Protein AF-A0A967NA25-F1 (afdb_monomer_lite)

Structure (mmCIF, N/CA/C/O backbone):
data_AF-A0A967NA25-F1
#
_entry.id   AF-A0A967NA25-F1
#
loop_
_atom_site.group_PDB
_atom_site.id
_atom_site.type_symbol
_atom_site.label_atom_id
_atom_site.label_alt_id
_atom_site.label_comp_id
_atom_site.label_asym_id
_atom_site.label_entity_id
_atom_site.label_seq_id
_atom_site.pdbx_PDB_ins_code
_atom_site.Cartn_x
_atom_site.Cartn_y
_atom_site.Cartn_z
_atom_site.occupancy
_atom_site.B_iso_or_equiv
_atom_site.auth_seq_id
_atom_site.auth_comp_id
_atom_site.auth_asym_id
_atom_site.auth_atom_id
_atom_site.pdbx_PDB_model_num
ATOM 1 N N . PRO A 1 1 ? -3.833 4.257 -6.860 1.00 60.41 1 PRO A N 1
ATOM 2 C CA . PRO A 1 1 ? -5.089 4.598 -7.591 1.00 60.41 1 PRO A CA 1
ATOM 3 C C . PRO A 1 1 ? -5.381 6.110 -7.747 1.00 60.41 1 PRO A C 1
ATOM 5 O O . PRO A 1 1 ? -6.433 6.474 -8.263 1.00 60.41 1 PRO A O 1
ATOM 8 N N . PHE A 1 2 ? -4.463 6.991 -7.341 1.00 69.88 2 PHE A N 1
ATOM 9 C CA . PHE A 1 2 ? -4.673 8.444 -7.276 1.00 69.88 2 PHE A CA 1
ATOM 10 C C . PHE A 1 2 ? -3.790 9.204 -8.277 1.00 69.88 2 PHE A C 1
ATOM 12 O O . PHE A 1 2 ? -3.440 10.360 -8.064 1.00 69.88 2 PHE A O 1
ATOM 19 N N . SER A 1 3 ? -3.398 8.539 -9.365 1.00 64.00 3 SER A N 1
ATOM 20 C CA . SER A 1 3 ? -2.387 9.011 -10.320 1.00 64.00 3 SER A CA 1
ATOM 21 C C . SER A 1 3 ? -2.756 10.304 -11.057 1.00 64.00 3 SER A C 1
ATOM 23 O O . SER A 1 3 ? -1.883 10.922 -11.651 1.00 64.00 3 SER A O 1
ATOM 25 N N . ALA A 1 4 ? -4.028 10.715 -11.024 1.00 70.94 4 ALA A N 1
ATOM 26 C CA . ALA A 1 4 ? -4.520 11.957 -11.624 1.00 70.94 4 ALA A CA 1
ATOM 27 C C . ALA A 1 4 ? -4.644 13.129 -10.628 1.00 70.94 4 ALA A C 1
ATOM 29 O O . ALA A 1 4 ? -5.166 14.177 -10.997 1.00 70.94 4 ALA A O 1
ATOM 30 N N . LEU A 1 5 ? -4.221 12.952 -9.371 1.00 71.81 5 LEU A N 1
ATOM 31 C CA . LEU A 1 5 ? -4.315 13.972 -8.327 1.00 71.81 5 LEU A CA 1
ATOM 32 C C . LEU A 1 5 ? -2.949 14.567 -7.993 1.00 71.81 5 LEU A C 1
ATOM 34 O O . LEU A 1 5 ? -1.924 13.881 -8.028 1.00 71.81 5 LEU A O 1
ATOM 38 N N . ASP A 1 6 ? -2.965 15.836 -7.594 1.00 79.38 6 ASP A N 1
ATOM 39 C CA . ASP A 1 6 ? -1.791 16.546 -7.097 1.00 79.38 6 ASP A CA 1
ATOM 40 C C . ASP A 1 6 ? -1.201 15.816 -5.880 1.00 79.38 6 ASP A C 1
ATOM 42 O O . ASP A 1 6 ? -1.938 15.308 -5.026 1.00 79.38 6 ASP A O 1
ATOM 46 N N . ARG A 1 7 ? 0.136 15.788 -5.766 1.00 73.94 7 ARG A N 1
ATOM 47 C CA . ARG A 1 7 ? 0.850 15.014 -4.728 1.00 73.94 7 ARG A CA 1
ATOM 48 C C . ARG A 1 7 ? 0.310 15.216 -3.297 1.00 73.94 7 ARG A C 1
ATOM 50 O O . ARG A 1 7 ? 0.114 14.212 -2.614 1.00 73.94 7 ARG A O 1
ATOM 57 N N . PRO A 1 8 ? 0.007 16.447 -2.827 1.00 78.12 8 PRO A N 1
ATOM 58 C CA . PRO A 1 8 ? -0.518 16.639 -1.473 1.00 78.12 8 PRO A CA 1
ATOM 59 C C . PRO A 1 8 ? -1.903 16.010 -1.270 1.00 78.12 8 PRO A C 1
ATOM 61 O O . PRO A 1 8 ? -2.159 15.384 -0.242 1.00 78.12 8 PRO A O 1
ATOM 64 N N . LEU A 1 9 ? -2.788 16.142 -2.263 1.00 81.31 9 LEU A N 1
ATOM 65 C CA . LEU A 1 9 ? -4.154 15.619 -2.199 1.00 81.31 9 LEU A CA 1
ATOM 66 C C . LEU A 1 9 ? -4.167 14.088 -2.257 1.00 81.31 9 LEU A C 1
ATOM 68 O O . LEU A 1 9 ? -4.933 13.439 -1.544 1.00 81.31 9 LEU A O 1
ATOM 72 N N . ARG A 1 10 ? -3.269 13.506 -3.057 1.00 82.12 10 ARG A N 1
ATOM 73 C CA . ARG A 1 10 ? -3.051 12.060 -3.109 1.00 82.12 10 ARG A CA 1
ATOM 74 C C . ARG A 1 10 ? -2.672 11.487 -1.744 1.00 82.12 10 ARG A C 1
ATOM 76 O O . ARG A 1 10 ? -3.304 10.531 -1.302 1.00 82.12 10 ARG A O 1
ATOM 83 N N . ALA A 1 11 ? -1.697 12.088 -1.060 1.00 80.19 11 A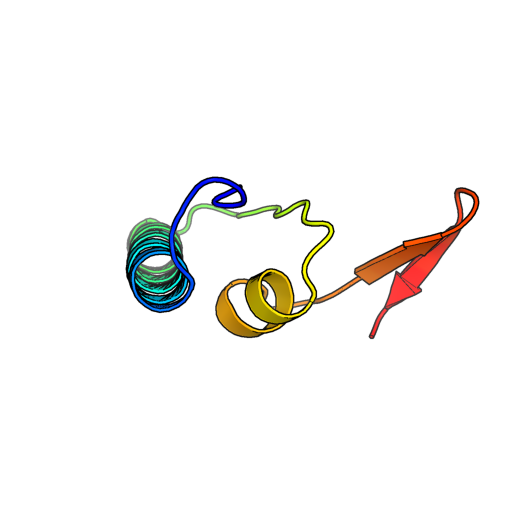LA A N 1
ATOM 84 C CA . ALA 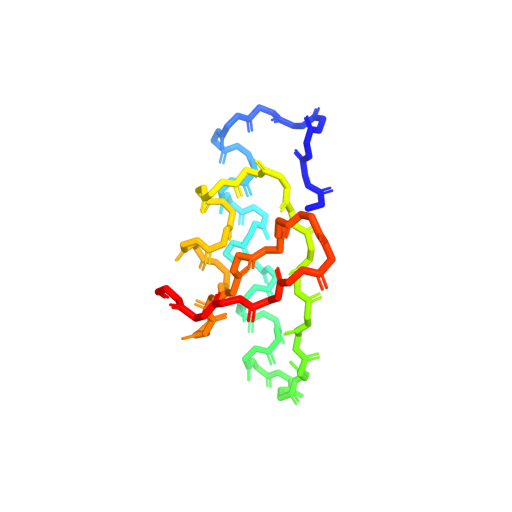A 1 11 ? -1.264 11.629 0.260 1.00 80.19 11 ALA A CA 1
ATOM 85 C C . ALA A 1 11 ? -2.390 11.705 1.307 1.00 80.19 11 ALA A C 1
ATOM 87 O O . ALA A 1 11 ? -2.520 10.816 2.150 1.00 80.19 11 ALA A O 1
ATOM 88 N N . GLN A 1 12 ? -3.233 12.740 1.239 1.00 85.44 12 GLN A N 1
ATOM 89 C CA . GLN A 1 12 ? -4.391 12.865 2.123 1.00 85.44 12 GLN A CA 1
ATOM 90 C C . GLN A 1 12 ? -5.411 11.742 1.888 1.00 85.44 12 GLN A C 1
ATOM 92 O O . GLN A 1 12 ? -5.821 11.081 2.840 1.00 85.44 12 GLN A O 1
ATOM 97 N N . LEU A 1 13 ? -5.799 11.497 0.634 1.00 86.62 13 LEU A N 1
ATOM 98 C CA . LEU A 1 13 ? -6.759 10.437 0.307 1.00 86.62 13 LEU A CA 1
ATOM 99 C C . LEU A 1 13 ? -6.221 9.046 0.628 1.00 86.62 13 LEU A C 1
ATOM 101 O O . LEU A 1 13 ? -6.975 8.191 1.088 1.00 86.62 13 LEU A O 1
ATOM 105 N N . ALA A 1 14 ? -4.923 8.828 0.420 1.00 84.31 14 ALA A N 1
ATOM 106 C CA . ALA A 1 14 ? -4.260 7.596 0.807 1.00 84.31 14 ALA A CA 1
ATOM 107 C C . ALA A 1 14 ? -4.446 7.323 2.309 1.00 84.31 14 ALA A C 1
ATOM 109 O O . ALA A 1 14 ? -4.978 6.279 2.683 1.00 84.31 14 ALA A O 1
ATOM 110 N N . ARG A 1 15 ? -4.128 8.292 3.174 1.00 85.44 15 ARG A N 1
ATO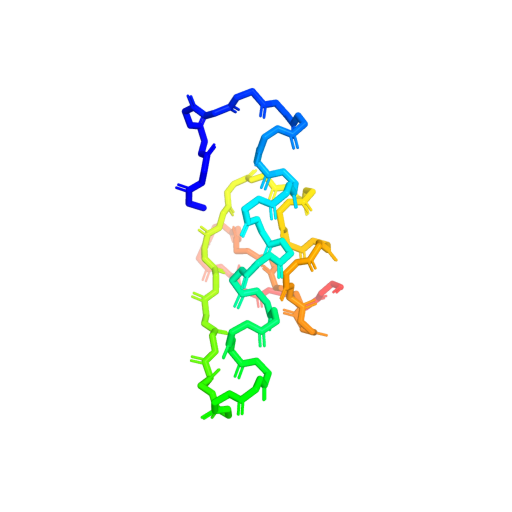M 111 C CA . ARG A 1 15 ? -4.334 8.143 4.626 1.00 85.44 15 ARG A CA 1
ATOM 112 C C . ARG A 1 15 ? -5.786 7.835 4.986 1.00 85.44 15 ARG A C 1
ATOM 114 O O . ARG A 1 15 ? -6.030 6.891 5.723 1.00 85.44 15 ARG A O 1
ATOM 121 N N . MET A 1 16 ? -6.746 8.540 4.385 1.00 89.56 16 MET A N 1
ATOM 122 C CA . MET A 1 16 ? -8.173 8.293 4.637 1.00 89.56 16 MET A CA 1
ATOM 123 C C . MET A 1 16 ? -8.606 6.866 4.263 1.00 89.56 16 MET A C 1
ATOM 125 O O . MET A 1 16 ? -9.414 6.256 4.960 1.00 89.56 16 MET A O 1
ATOM 129 N N . VAL A 1 17 ? -8.084 6.316 3.162 1.00 88.56 17 VAL A N 1
ATOM 130 C CA . VAL A 1 17 ? -8.370 4.927 2.762 1.00 88.56 17 VAL A CA 1
ATOM 131 C C . VAL A 1 17 ? -7.733 3.936 3.731 1.00 88.56 17 VAL A C 1
ATOM 133 O O . VAL A 1 17 ? -8.377 2.957 4.103 1.00 88.56 17 VAL A O 1
ATOM 136 N N . GLN A 1 18 ? -6.497 4.190 4.161 1.00 87.50 18 GLN A N 1
ATOM 137 C CA . GLN A 1 18 ? -5.805 3.342 5.130 1.00 87.50 18 GLN A CA 1
ATOM 138 C C . GLN A 1 18 ? -6.536 3.310 6.479 1.00 87.50 18 GLN A C 1
ATOM 140 O O . GLN A 1 18 ? -6.766 2.223 7.011 1.00 87.50 18 GLN A O 1
ATOM 145 N N . GLU A 1 19 ? -6.975 4.466 6.980 1.00 90.44 19 GLU A N 1
ATOM 146 C CA . GLU A 1 19 ? -7.790 4.586 8.194 1.00 90.44 19 GLU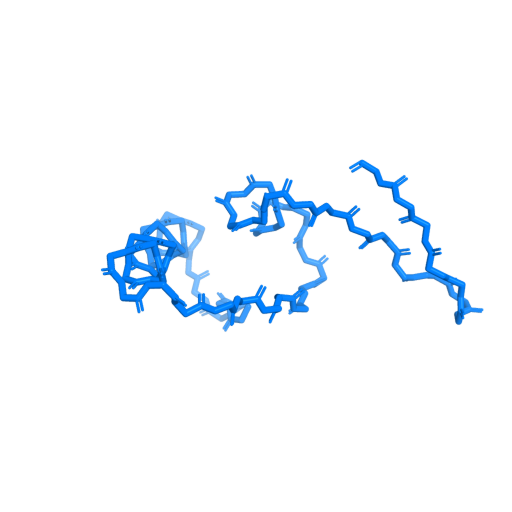 A CA 1
ATOM 147 C C . GLU A 1 19 ? -9.106 3.812 8.055 1.00 90.44 19 GLU A C 1
ATOM 149 O O . GLU A 1 19 ? -9.417 2.965 8.890 1.00 90.44 19 GLU A O 1
ATOM 154 N N . LEU A 1 20 ? -9.835 4.003 6.950 1.00 92.19 20 LEU A N 1
ATOM 155 C CA . LEU A 1 20 ? -11.095 3.300 6.693 1.00 92.19 20 LEU A CA 1
ATOM 156 C C . LEU A 1 20 ? -10.921 1.773 6.655 1.00 92.19 20 LEU A C 1
ATOM 158 O O . LEU A 1 20 ? -11.750 1.033 7.195 1.00 92.19 20 LEU A O 1
ATOM 162 N N . CYS A 1 21 ? -9.865 1.292 5.996 1.00 91.62 21 CYS A N 1
ATOM 163 C CA . CYS A 1 21 ? -9.554 -0.132 5.931 1.00 91.62 21 CYS A CA 1
ATOM 164 C C . CYS A 1 21 ? -9.210 -0.693 7.313 1.00 91.62 21 CYS A C 1
ATOM 166 O O . CYS A 1 21 ? -9.698 -1.769 7.660 1.00 91.62 21 CYS A O 1
ATOM 168 N N . ALA A 1 22 ? -8.432 0.044 8.110 1.00 89.31 22 ALA A N 1
ATOM 169 C CA . ALA A 1 22 ? -8.073 -0.350 9.468 1.00 89.31 22 ALA A CA 1
ATOM 170 C C . ALA A 1 22 ? -9.298 -0.391 10.395 1.00 89.31 22 ALA A C 1
ATOM 172 O O . ALA A 1 22 ? -9.518 -1.394 11.072 1.00 89.31 22 ALA A O 1
ATOM 173 N N . GLU A 1 23 ? -10.137 0.648 10.375 1.00 95.12 23 GLU A N 1
ATOM 174 C CA . GLU A 1 23 ? -11.350 0.741 11.198 1.00 95.12 23 GLU A CA 1
ATOM 175 C C . GLU A 1 23 ? -12.354 -0.376 10.900 1.00 95.12 23 GLU A C 1
ATOM 177 O O . GLU A 1 23 ? -13.032 -0.871 11.801 1.00 95.12 23 GLU A O 1
ATOM 182 N N . ARG A 1 24 ? -12.467 -0.776 9.630 1.00 94.94 24 ARG A N 1
ATOM 183 C CA . ARG A 1 24 ? -13.446 -1.779 9.187 1.00 94.94 24 ARG A CA 1
ATOM 184 C C . ARG A 1 24 ? -12.870 -3.184 9.035 1.00 94.94 24 ARG A C 1
ATOM 186 O O . ARG A 1 24 ? -13.612 -4.090 8.662 1.00 94.94 24 ARG A O 1
ATOM 193 N N . GLY A 1 25 ? -11.574 -3.370 9.287 1.00 93.56 25 GLY A N 1
ATOM 194 C CA . GLY A 1 25 ? -10.884 -4.643 9.070 1.00 93.56 25 GLY A CA 1
ATOM 195 C C . GLY A 1 25 ? -10.934 -5.116 7.613 1.00 93.56 25 GLY A C 1
ATOM 196 O O . GLY A 1 25 ? -11.008 -6.317 7.357 1.00 93.56 25 GLY A O 1
ATOM 197 N N . ILE A 1 26 ? -10.950 -4.187 6.652 1.00 93.25 26 ILE A N 1
ATOM 198 C CA . ILE A 1 26 ? -11.022 -4.515 5.225 1.00 93.25 26 ILE A CA 1
ATOM 199 C C . ILE A 1 26 ? -9.605 -4.819 4.727 1.00 93.25 26 ILE A C 1
ATOM 201 O O . ILE A 1 26 ? -8.757 -3.923 4.762 1.00 93.25 26 ILE A O 1
ATOM 205 N N . PRO A 1 27 ? -9.331 -6.033 4.215 1.00 91.81 27 PRO A N 1
ATOM 206 C CA . PRO A 1 27 ? -8.055 -6.316 3.576 1.00 91.81 27 PRO A CA 1
ATOM 207 C C . PRO A 1 27 ? -7.928 -5.496 2.287 1.00 91.81 27 PRO A C 1
ATOM 209 O O . PRO A 1 27 ? -8.815 -5.514 1.432 1.00 91.81 27 PRO A O 1
ATOM 212 N N . LEU A 1 28 ? -6.812 -4.781 2.148 1.00 90.12 28 LEU A N 1
ATOM 213 C CA . LEU A 1 28 ? -6.530 -3.905 1.016 1.00 90.12 28 LEU A CA 1
ATOM 214 C C . LEU A 1 28 ? -5.366 -4.463 0.194 1.00 90.12 28 LEU A C 1
ATOM 216 O O . LEU A 1 28 ? -4.286 -4.703 0.726 1.00 90.12 28 LEU A O 1
ATOM 220 N N . VAL A 1 29 ? -5.574 -4.609 -1.116 1.00 91.81 29 VAL A N 1
ATOM 221 C CA . VAL A 1 29 ? -4.499 -4.840 -2.089 1.00 91.81 29 VAL A CA 1
ATOM 222 C C . VAL A 1 29 ? -4.392 -3.607 -2.971 1.00 91.81 29 VAL A C 1
ATOM 224 O O . VAL A 1 29 ? -5.345 -3.235 -3.656 1.00 91.81 29 VAL A O 1
ATOM 227 N N . LEU A 1 30 ? -3.225 -2.971 -2.949 1.00 89.56 30 LEU A N 1
ATOM 228 C CA . LEU A 1 30 ? -2.924 -1.797 -3.753 1.00 89.56 30 LEU A CA 1
ATOM 229 C C . LEU A 1 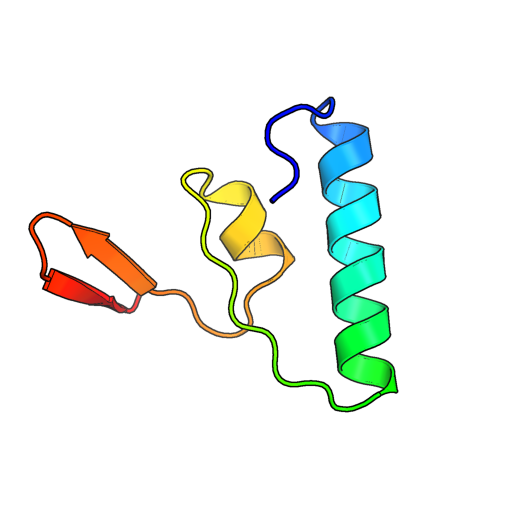30 ? -2.018 -2.183 -4.923 1.00 89.56 30 LEU A C 1
ATOM 231 O O . LEU A 1 30 ? -0.955 -2.760 -4.724 1.00 89.56 30 LEU A O 1
ATOM 235 N N . VAL A 1 31 ? -2.410 -1.788 -6.134 1.00 90.56 31 VAL A N 1
ATOM 236 C CA . VAL A 1 31 ? -1.532 -1.789 -7.308 1.00 90.56 31 VAL A CA 1
ATOM 237 C C . VAL A 1 31 ? -1.263 -0.337 -7.684 1.00 90.56 31 VAL A C 1
ATOM 239 O O . VAL A 1 31 ? -2.193 0.424 -7.973 1.00 90.56 31 VAL A O 1
ATOM 242 N N . SER A 1 32 ? 0.007 0.055 -7.652 1.00 85.50 32 SER A N 1
ATOM 243 C CA . SER A 1 32 ? 0.463 1.376 -8.079 1.00 85.50 32 SER A CA 1
ATOM 244 C C . SER A 1 32 ? 1.776 1.258 -8.845 1.00 85.50 32 SER A C 1
ATOM 246 O O . SER A 1 32 ? 2.523 0.301 -8.665 1.00 85.50 32 SER A O 1
ATOM 248 N N . HIS A 1 33 ? 2.029 2.226 -9.721 1.00 86.56 33 HIS A N 1
ATOM 249 C CA . HIS A 1 33 ? 3.332 2.421 -10.362 1.00 86.56 33 HIS A CA 1
ATOM 250 C C . HIS A 1 33 ? 4.169 3.487 -9.637 1.00 86.56 33 HIS A C 1
ATOM 252 O O . HIS A 1 33 ? 5.298 3.747 -10.041 1.00 86.56 33 HIS A O 1
ATOM 258 N N . ASP A 1 34 ? 3.597 4.129 -8.615 1.00 83.75 34 ASP A N 1
ATOM 259 C CA . ASP A 1 34 ? 4.255 5.113 -7.762 1.00 83.75 34 ASP A CA 1
ATOM 260 C C . ASP A 1 34 ? 4.629 4.441 -6.435 1.00 83.75 34 ASP A C 1
ATOM 262 O O . ASP A 1 34 ? 3.770 3.870 -5.757 1.00 83.75 34 ASP A O 1
ATOM 266 N N . GLU A 1 35 ? 5.910 4.486 -6.085 1.00 83.19 35 GLU A N 1
ATOM 267 C CA . GLU A 1 35 ? 6.447 3.870 -4.871 1.00 83.19 35 GLU A CA 1
ATOM 268 C C . GLU A 1 35 ? 5.966 4.598 -3.607 1.00 83.19 35 GLU A C 1
ATOM 270 O O . GLU A 1 35 ? 5.676 3.954 -2.599 1.00 83.19 35 GLU A O 1
ATOM 275 N N . GLU A 1 36 ? 5.741 5.915 -3.691 1.00 82.31 36 GLU A N 1
ATOM 276 C CA . GLU A 1 36 ? 5.250 6.738 -2.577 1.00 82.31 36 GLU A CA 1
ATOM 277 C C . GLU A 1 36 ? 3.852 6.282 -2.112 1.00 82.31 36 GLU A C 1
ATOM 279 O O . GLU A 1 36 ? 3.555 6.259 -0.917 1.00 82.31 36 GLU A O 1
ATOM 284 N N . ASP A 1 37 ? 2.997 5.837 -3.042 1.00 81.19 37 ASP A N 1
ATOM 285 C CA . ASP A 1 37 ? 1.681 5.279 -2.704 1.00 81.19 37 ASP A CA 1
ATOM 286 C C . ASP A 1 37 ? 1.816 3.980 -1.893 1.00 81.19 37 ASP A C 1
ATOM 288 O O . ASP A 1 37 ? 1.065 3.761 -0.939 1.00 81.19 37 ASP A O 1
ATOM 292 N N . ALA A 1 38 ? 2.755 3.109 -2.280 1.00 87.00 38 ALA A N 1
ATOM 293 C CA . ALA A 1 38 ? 2.992 1.838 -1.604 1.00 87.00 38 ALA A CA 1
ATOM 294 C C . ALA A 1 38 ? 3.580 2.048 -0.203 1.00 87.00 38 ALA A C 1
ATOM 296 O O . ALA A 1 38 ? 3.192 1.346 0.726 1.00 87.00 38 ALA A O 1
ATOM 297 N N . GLU A 1 39 ? 4.458 3.036 -0.028 1.00 86.69 39 GLU A N 1
ATOM 298 C CA . GLU A 1 39 ? 5.014 3.401 1.280 1.00 86.69 39 GLU A CA 1
ATOM 299 C C . GLU A 1 39 ? 3.960 3.932 2.257 1.00 86.69 39 GLU A C 1
ATOM 301 O O . GLU A 1 39 ? 4.023 3.636 3.449 1.00 86.69 39 GLU A O 1
ATOM 306 N N . ILE A 1 40 ? 2.981 4.701 1.771 1.00 83.62 40 ILE A N 1
ATOM 307 C CA . ILE A 1 40 ? 1.946 5.298 2.628 1.00 83.62 40 ILE A CA 1
ATOM 308 C C . ILE A 1 40 ? 0.861 4.281 3.007 1.00 83.62 40 ILE A C 1
ATOM 310 O O . ILE A 1 40 ? 0.355 4.306 4.129 1.00 83.62 40 ILE A O 1
ATOM 314 N N . LEU A 1 41 ? 0.451 3.429 2.064 1.00 84.19 41 LEU A N 1
ATOM 315 C CA . LEU A 1 41 ? -0.762 2.612 2.194 1.00 84.19 41 LEU A CA 1
ATOM 316 C C . LEU A 1 41 ? -0.505 1.161 2.578 1.00 84.19 41 LEU A C 1
ATOM 318 O O . LEU A 1 41 ? -1.388 0.522 3.154 1.00 84.19 41 LEU A O 1
ATOM 322 N N . ALA A 1 42 ? 0.639 0.607 2.187 1.00 88.50 42 ALA A N 1
ATOM 323 C CA . ALA A 1 42 ? 0.855 -0.823 2.275 1.00 88.50 42 ALA A CA 1
ATOM 324 C C . ALA A 1 42 ? 1.564 -1.194 3.580 1.00 88.50 42 ALA A C 1
ATOM 326 O O . ALA A 1 42 ? 2.589 -0.628 3.945 1.00 88.50 42 ALA A O 1
ATOM 327 N N . THR A 1 43 ? 1.040 -2.206 4.270 1.00 90.12 43 THR A N 1
ATOM 328 C CA . THR A 1 43 ? 1.745 -2.850 5.389 1.00 90.12 43 THR A CA 1
ATOM 329 C C . THR A 1 43 ? 2.849 -3.785 4.888 1.00 90.12 43 THR A C 1
ATOM 331 O O . THR A 1 43 ? 3.865 -3.969 5.551 1.00 90.12 43 THR A O 1
ATOM 334 N N . GLU A 1 44 ? 2.661 -4.357 3.698 1.00 92.69 44 GLU A N 1
ATOM 335 C CA . GLU A 1 44 ? 3.643 -5.181 2.999 1.00 92.69 44 GLU A CA 1
ATOM 336 C C . GLU A 1 44 ? 3.751 -4.734 1.546 1.00 92.69 44 GLU A C 1
ATOM 338 O O . GLU A 1 44 ? 2.735 -4.504 0.889 1.00 92.69 44 GLU A O 1
ATOM 343 N N . ARG A 1 45 ? 4.979 -4.642 1.032 1.00 93.50 45 ARG A N 1
ATOM 344 C CA . ARG A 1 45 ? 5.247 -4.144 -0.318 1.00 93.50 45 ARG A CA 1
ATOM 345 C C . ARG A 1 45 ? 5.882 -5.229 -1.168 1.00 93.50 45 ARG A C 1
ATOM 347 O O . ARG A 1 45 ? 6.718 -6.009 -0.708 1.00 93.50 45 ARG A O 1
ATOM 354 N N . TRP A 1 46 ? 5.461 -5.253 -2.424 1.00 95.06 46 TRP A N 1
ATOM 355 C CA . TRP A 1 46 ? 5.939 -6.190 -3.422 1.00 95.06 46 TRP A CA 1
ATOM 356 C C . TRP A 1 46 ? 6.164 -5.455 -4.738 1.00 95.06 46 TRP A C 1
ATOM 358 O O . TRP A 1 46 ? 5.296 -4.711 -5.196 1.00 95.06 46 TRP A O 1
ATOM 368 N N . HIS A 1 47 ? 7.315 -5.681 -5.356 1.00 94.88 47 HIS A N 1
ATOM 369 C CA . HIS A 1 47 ? 7.655 -5.181 -6.679 1.00 94.88 47 HIS A CA 1
ATOM 370 C C . HIS A 1 47 ? 7.354 -6.241 -7.730 1.00 94.88 47 HIS A C 1
ATOM 372 O O . HIS A 1 47 ? 7.824 -7.373 -7.642 1.00 94.88 47 HIS A O 1
ATOM 378 N N . LEU A 1 48 ? 6.567 -5.860 -8.737 1.00 94.62 48 LEU A N 1
ATOM 379 C CA . LEU A 1 48 ? 6.248 -6.699 -9.887 1.00 94.62 48 LEU A CA 1
ATOM 380 C C . LEU A 1 48 ? 7.054 -6.228 -11.100 1.00 94.62 48 LEU A C 1
ATOM 382 O O . LEU A 1 48 ? 6.781 -5.165 -11.657 1.00 94.62 48 LEU A O 1
ATOM 386 N N . ALA A 1 49 ? 8.011 -7.038 -11.549 1.00 94.88 49 ALA A N 1
ATOM 387 C CA . ALA A 1 49 ? 8.823 -6.746 -12.725 1.00 94.88 49 ALA A CA 1
ATOM 388 C C . ALA A 1 49 ? 8.991 -7.995 -13.595 1.00 94.88 49 ALA A C 1
ATOM 390 O O . ALA A 1 49 ? 9.378 -9.057 -13.117 1.00 94.88 49 ALA A O 1
ATOM 391 N N . ARG A 1 50 ? 8.720 -7.874 -14.904 1.00 95.62 50 ARG A N 1
ATOM 392 C CA . ARG A 1 50 ? 8.863 -8.978 -15.881 1.00 95.62 50 ARG A CA 1
ATOM 393 C C . ARG A 1 50 ? 8.112 -10.262 -15.474 1.00 95.62 50 ARG A C 1
ATOM 395 O O . ARG A 1 50 ? 8.585 -11.364 -15.723 1.00 95.62 50 ARG A O 1
ATOM 402 N N . GLY A 1 51 ? 6.947 -10.109 -14.841 1.00 95.06 51 GLY A N 1
ATOM 403 C CA . GLY A 1 51 ? 6.126 -11.225 -14.358 1.00 95.06 51 GLY A CA 1
ATOM 404 C C . GLY A 1 51 ? 6.619 -11.873 -13.058 1.00 95.06 51 GLY A C 1
ATOM 405 O O . GLY A 1 51 ? 6.037 -12.866 -12.634 1.00 95.06 51 GLY A O 1
ATOM 406 N N . ILE A 1 52 ? 7.659 -11.324 -12.426 1.00 96.06 52 ILE A N 1
ATOM 407 C CA . ILE A 1 52 ? 8.215 -11.795 -11.154 1.00 96.06 52 ILE A CA 1
ATOM 408 C C . ILE A 1 52 ? 7.803 -10.821 -10.051 1.00 96.06 52 ILE A C 1
ATOM 410 O O . ILE A 1 52 ? 7.913 -9.608 -10.233 1.00 96.06 52 ILE A O 1
ATOM 414 N N . LEU A 1 53 ? 7.321 -11.362 -8.930 1.00 95.50 53 LEU A N 1
ATOM 415 C CA . LEU A 1 53 ? 6.925 -10.604 -7.748 1.00 95.50 53 LEU A CA 1
ATOM 416 C C . LEU A 1 53 ? 7.957 -10.806 -6.626 1.00 95.50 53 LEU A C 1
ATOM 418 O O . LEU A 1 53 ? 8.185 -11.938 -6.201 1.00 95.50 53 LEU A O 1
ATOM 422 N N . GLU A 1 54 ? 8.558 -9.720 -6.143 1.00 96.56 54 GLU A N 1
ATOM 423 C CA . GLU A 1 54 ? 9.620 -9.723 -5.124 1.00 96.56 54 GLU A CA 1
ATOM 424 C C . GLU A 1 54 ? 9.250 -8.808 -3.950 1.00 96.56 54 GLU A C 1
ATOM 426 O O . GLU A 1 54 ? 8.683 -7.739 -4.154 1.00 96.56 54 GLU A O 1
ATOM 431 N N . ARG A 1 55 ? 9.541 -9.218 -2.711 1.00 92.94 55 ARG A N 1
ATOM 432 C CA . ARG A 1 55 ? 9.212 -8.442 -1.501 1.00 92.94 55 ARG A CA 1
ATOM 433 C C . ARG A 1 55 ? 10.284 -7.381 -1.222 1.00 92.94 55 ARG A C 1
ATOM 435 O O . ARG A 1 55 ? 11.469 -7.694 -1.332 1.00 92.94 55 ARG A O 1
ATOM 442 N N . VAL A 1 56 ? 9.864 -6.175 -0.822 1.00 90.25 56 VAL A N 1
ATOM 443 C CA . VAL A 1 56 ? 10.723 -4.989 -0.575 1.00 90.25 56 VAL A CA 1
ATOM 444 C C . VAL A 1 56 ? 10.401 -4.251 0.720 1.00 90.25 56 VAL A C 1
ATOM 446 O O . VAL A 1 56 ? 9.221 -4.168 1.126 1.00 90.25 56 VAL A O 1
#

Foldseek 3Di:
DQVVDDPVVLLVVLQVVQVVCVVVVPDDDDDDPDVVSCVRRPPWDWDADPNDIHTD

pLDDT: mean 86.86, st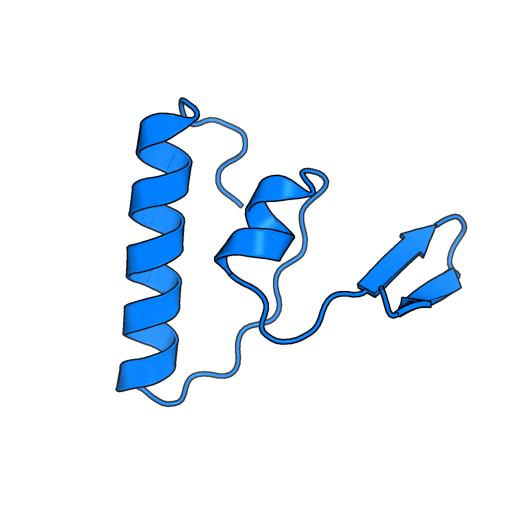d 8.09, range [60.41, 96.56]

Sequence (56 aa):
PFSALDRPLRAQLARMVQELCAERGIPLVLVSHDEEDAEILATERWHLARGILERV

Radius of gyration: 11.95 Å; chains: 1; bounding box: 24×28×27 Å

Secondary structure (DSSP, 8-state):
--TTS-HHHHHHHHHHHHHHHHHHT-------S-HHHHHHH-SS-EEEETTEEEE-